Protein AF-A0A6L8I3J2-F1 (afdb_monomer)

pLDDT: mean 81.94, std 10.62, range [34.03, 90.94]

Radius of gyration: 10.53 Å; Cα contacts (8 Å, |Δi|>4): 31; chains: 1; bounding box: 20×26×22 Å

Solvent-accessible surface area (backbone atoms only — not comparable to full-atom values): 3330 Å² total; per-residue (Å²): 133,86,76,77,78,74,55,66,73,59,52,55,59,48,49,43,42,33,72,77,67,66,41,51,44,65,58,51,14,68,75,68,79,43,58,45,67,59,44,45,52,50,51,52,49,42,64,72,62,72,62,73,86,128

Foldseek 3Di:
DDPPDDPPVLLLVLVCCCPVVVDQLVRSCVVVVHDSVVSVVSVVVCVVVPDDDD

Mean predicted aligned error: 5.32 Å

Nearest PDB structures (foldseek):
  7bhy-assembly1_B  TM=7.828E-01  e=1.740E-01  Bacillus subtilis subsp. subtilis str. 168
  8r7y-assembly2_D  TM=7.282E-01  e=2.107E-01  Bacillus subtilis subsp. subtilis str. 168
  7bhy-assembly1_A  TM=7.834E-01  e=5.486E-01  Bacillus subtilis subsp. subtilis str. 168
  7bhy-assembly2_C-2  TM=7.781E-01  e=8.574E-01  Bacillus subtilis subsp. subtilis str. 168
  2ivm-assembly1_A  TM=7.689E-01  e=1.340E+00  Mycobacterium tuberculosis H37Rv

Structure (mmCIF, N/CA/C/O backbone):
data_AF-A0A6L8I3J2-F1
#
_entry.id   AF-A0A6L8I3J2-F1
#
loop_
_atom_site.group_PDB
_atom_site.id
_atom_site.type_symbol
_atom_site.label_atom_id
_atom_site.label_alt_id
_atom_site.label_comp_id
_atom_site.label_asym_id
_atom_site.label_entity_id
_atom_site.label_seq_id
_atom_site.pdbx_PDB_ins_code
_atom_site.Cartn_x
_atom_site.Cartn_y
_atom_site.Cartn_z
_atom_site.occupancy
_atom_site.B_iso_or_equiv
_atom_site.auth_seq_id
_atom_site.auth_comp_id
_atom_site.auth_asym_id
_atom_site.auth_atom_id
_atom_site.pdbx_PDB_model_num
ATOM 1 N N . MET A 1 1 ? 2.522 15.670 -13.432 1.00 34.03 1 MET A N 1
ATOM 2 C CA . MET A 1 1 ? 2.497 14.271 -13.923 1.00 34.03 1 MET A CA 1
ATOM 3 C C . MET A 1 1 ? 1.212 13.608 -13.445 1.00 34.03 1 MET A C 1
ATOM 5 O O . MET A 1 1 ? 1.052 13.423 -12.244 1.00 34.03 1 MET A O 1
ATOM 9 N N . ALA A 1 2 ? 0.266 13.323 -14.342 1.00 45.72 2 ALA A N 1
ATOM 10 C CA . ALA A 1 2 ? -1.006 12.707 -13.969 1.00 45.72 2 ALA A CA 1
ATOM 11 C C . ALA A 1 2 ? -0.765 11.265 -13.479 1.00 45.72 2 ALA A C 1
ATOM 13 O O . ALA A 1 2 ? -0.441 10.380 -14.269 1.00 45.72 2 ALA A O 1
ATOM 14 N N . GLN A 1 3 ? -0.887 11.020 -12.169 1.00 57.06 3 GLN A N 1
ATOM 15 C CA . GLN A 1 3 ? -0.914 9.658 -11.631 1.00 57.06 3 GLN A CA 1
ATOM 16 C C . GLN A 1 3 ? -2.141 8.953 -12.208 1.00 57.06 3 GLN A C 1
ATOM 18 O O . GLN A 1 3 ? -3.275 9.250 -11.832 1.00 57.06 3 GLN A O 1
ATOM 23 N N . LYS A 1 4 ? -1.913 8.029 -13.145 1.00 62.72 4 LYS A N 1
ATOM 24 C CA . LYS A 1 4 ? -2.954 7.176 -13.722 1.00 62.72 4 LYS A CA 1
ATOM 25 C C . LYS A 1 4 ? -3.645 6.444 -12.568 1.00 62.72 4 LYS A C 1
ATOM 27 O O . LYS A 1 4 ? -3.044 5.574 -11.937 1.00 62.72 4 LYS A O 1
ATOM 32 N N . ARG A 1 5 ? -4.875 6.854 -12.233 1.00 66.50 5 ARG A N 1
ATOM 33 C CA . ARG A 1 5 ? -5.653 6.257 -11.139 1.00 66.50 5 ARG A CA 1
ATOM 34 C C . ARG A 1 5 ? -5.806 4.767 -11.428 1.00 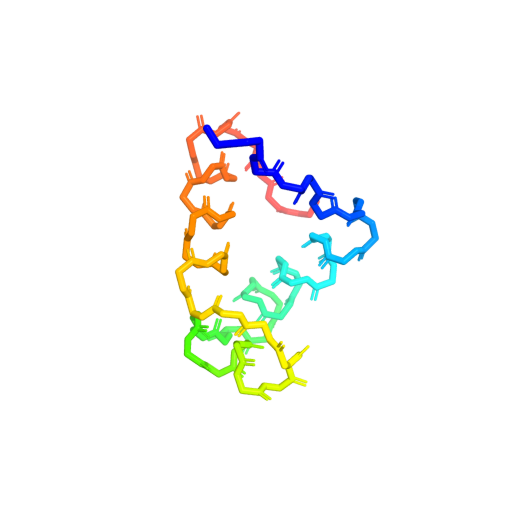66.50 5 ARG A C 1
ATOM 36 O O . ARG A 1 5 ? -6.284 4.383 -12.494 1.00 66.50 5 ARG A O 1
ATOM 43 N N . LEU A 1 6 ? -5.374 3.930 -10.488 1.00 70.06 6 LEU A N 1
ATOM 44 C CA . LEU A 1 6 ? -5.618 2.496 -10.574 1.00 70.06 6 LEU A CA 1
ATOM 45 C C . LEU A 1 6 ? -7.136 2.252 -10.558 1.00 70.06 6 LEU A C 1
ATOM 47 O O . LEU A 1 6 ? -7.845 2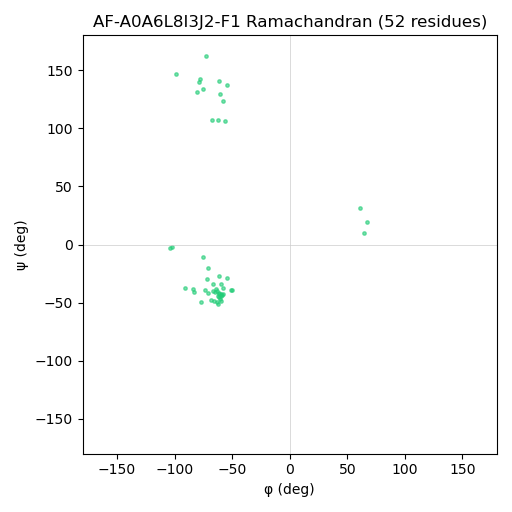.905 -9.788 1.00 70.06 6 LEU A O 1
ATOM 51 N N . PRO A 1 7 ? -7.646 1.304 -11.361 1.00 82.44 7 PRO A N 1
ATOM 52 C CA . PRO A 1 7 ? -9.033 0.873 -11.260 1.00 82.44 7 PRO A CA 1
ATOM 53 C C . PRO A 1 7 ? -9.356 0.442 -9.826 1.00 82.44 7 PRO A C 1
ATOM 55 O O . PRO A 1 7 ? -8.579 -0.304 -9.224 1.00 82.44 7 PRO A O 1
ATOM 58 N N . MET A 1 8 ? -10.521 0.838 -9.306 1.00 82.88 8 MET A N 1
ATOM 59 C CA . MET A 1 8 ? -10.983 0.489 -7.951 1.00 82.88 8 MET A CA 1
ATOM 60 C C . MET A 1 8 ? -10.901 -1.017 -7.670 1.00 82.88 8 MET A C 1
ATOM 62 O O . MET A 1 8 ? -10.427 -1.434 -6.617 1.00 82.88 8 MET A O 1
ATOM 66 N N . ARG A 1 9 ? -11.224 -1.854 -8.667 1.00 85.50 9 ARG A N 1
ATOM 67 C CA . ARG A 1 9 ? -11.082 -3.316 -8.578 1.00 85.50 9 ARG A CA 1
ATOM 68 C C . ARG A 1 9 ? -9.649 -3.767 -8.280 1.00 85.50 9 ARG A C 1
ATOM 70 O O . ARG A 1 9 ? -9.476 -4.734 -7.548 1.00 85.50 9 ARG A O 1
ATOM 77 N N . LYS A 1 10 ? -8.626 -3.102 -8.836 1.00 84.38 1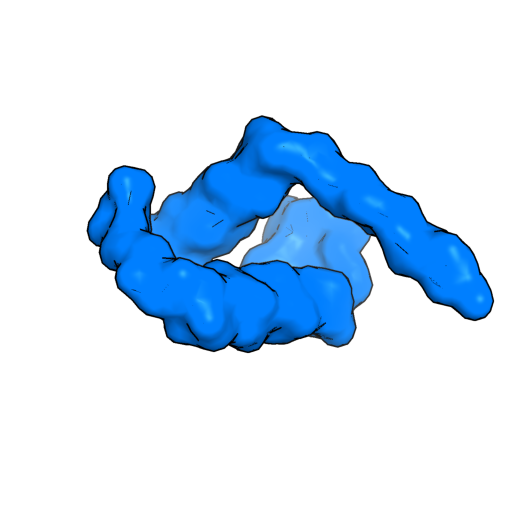0 LYS A N 1
ATOM 78 C CA . LYS A 1 10 ? -7.207 -3.401 -8.555 1.00 84.38 10 LYS A CA 1
ATOM 79 C C . LYS A 1 10 ? -6.798 -2.919 -7.166 1.00 84.38 10 LYS A C 1
ATOM 81 O O . LYS A 1 10 ? -6.064 -3.633 -6.495 1.00 84.38 10 LYS A O 1
ATOM 86 N N . VAL A 1 11 ? -7.288 -1.753 -6.741 1.00 85.31 11 VAL A N 1
ATOM 87 C CA . VAL A 1 11 ? -7.034 -1.209 -5.398 1.00 85.31 11 VAL A CA 1
ATOM 88 C C . VAL A 1 11 ? -7.600 -2.141 -4.332 1.00 85.31 11 VAL A C 1
ATOM 90 O O . VAL A 1 11 ? -6.852 -2.594 -3.477 1.00 85.31 11 VAL A O 1
ATOM 93 N N . ARG A 1 12 ? -8.872 -2.536 -4.445 1.00 88.81 12 ARG A N 1
ATOM 94 C CA . ARG A 1 12 ? -9.520 -3.448 -3.490 1.00 88.81 12 ARG A CA 1
ATOM 95 C C . ARG A 1 12 ? -8.803 -4.794 -3.401 1.00 88.81 12 ARG A C 1
ATOM 97 O O . ARG A 1 12 ? -8.495 -5.283 -2.327 1.00 88.81 12 ARG A O 1
ATOM 104 N N . LYS A 1 13 ? -8.424 -5.345 -4.554 1.00 88.06 13 LYS A N 1
ATOM 105 C CA . LYS A 1 13 ? -7.613 -6.565 -4.659 1.00 88.06 13 LYS A CA 1
ATOM 106 C C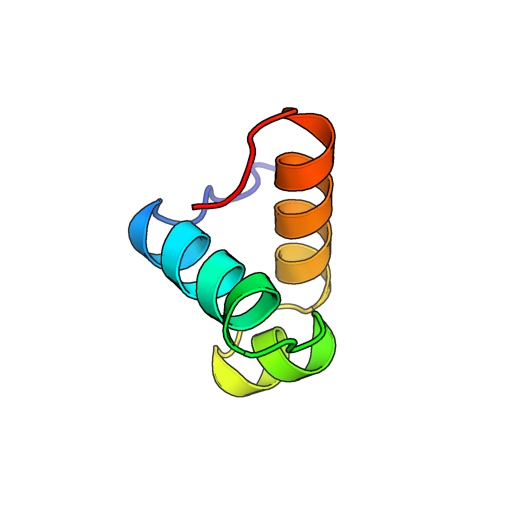 . LYS A 1 13 ? -6.223 -6.457 -4.032 1.00 88.06 13 LYS A C 1
ATOM 108 O O . LYS A 1 13 ? -5.625 -7.479 -3.723 1.00 88.06 13 LYS A O 1
ATOM 113 N N . MET A 1 14 ? -5.661 -5.258 -3.974 1.00 87.94 14 MET A N 1
ATOM 114 C CA . MET A 1 14 ? -4.364 -5.006 -3.364 1.00 87.94 14 MET A CA 1
ATOM 115 C C . MET A 1 14 ? -4.484 -4.831 -1.854 1.00 87.94 14 MET A C 1
ATOM 117 O O . MET A 1 14 ? -3.647 -5.350 -1.126 1.00 87.94 14 MET A O 1
ATOM 121 N N . LEU A 1 15 ? -5.525 -4.128 -1.410 1.00 88.62 15 LEU A N 1
ATOM 122 C CA . LEU A 1 15 ? -5.853 -3.991 0.002 1.00 88.62 15 LEU A CA 1
ATOM 123 C C . LEU A 1 15 ? -6.153 -5.359 0.617 1.00 88.62 15 LEU A C 1
ATOM 125 O O . LEU A 1 15 ? -5.576 -5.662 1.649 1.00 88.62 15 LEU A O 1
ATOM 129 N N . GLY A 1 16 ? -6.895 -6.232 -0.071 1.00 89.69 16 GLY A N 1
ATOM 130 C CA . GLY A 1 16 ? -7.134 -7.587 0.436 1.00 89.69 16 GLY A CA 1
ATOM 131 C C . GLY A 1 16 ? -5.863 -8.427 0.562 1.00 89.69 16 GLY A C 1
ATOM 132 O O . GLY A 1 16 ? -5.620 -9.048 1.586 1.00 89.69 16 GLY A O 1
ATOM 133 N N . PHE A 1 17 ? -4.940 -8.338 -0.402 1.00 89.06 17 PHE A N 1
ATOM 134 C CA . PHE A 1 17 ? -3.621 -8.963 -0.231 1.00 89.06 17 PHE A CA 1
ATOM 135 C C . PHE A 1 17 ? -2.856 -8.426 0.988 1.00 89.06 17 PHE A C 1
ATOM 137 O O . PHE A 1 17 ? -2.084 -9.156 1.603 1.00 89.06 17 PHE A O 1
ATOM 144 N N . HIS A 1 18 ? -3.021 -7.145 1.319 1.00 89.06 18 HIS A N 1
ATOM 145 C CA . HIS A 1 18 ? -2.334 -6.543 2.453 1.00 89.06 18 HIS A CA 1
ATOM 146 C C . HIS A 1 18 ? -2.973 -6.917 3.792 1.00 89.06 18 HIS A C 1
ATOM 148 O O . HIS A 1 18 ? -2.260 -7.332 4.699 1.00 89.06 18 HIS A O 1
ATOM 154 N N . PHE A 1 19 ? -4.291 -6.766 3.900 1.00 89.12 19 PHE A N 1
ATOM 155 C CA . PHE A 1 19 ? -5.029 -6.899 5.151 1.00 89.12 19 PHE A CA 1
ATOM 156 C C . PHE A 1 19 ? -5.538 -8.320 5.409 1.00 89.12 19 PHE A C 1
ATOM 158 O O . PHE A 1 19 ? -5.473 -8.759 6.549 1.00 89.12 19 PHE A O 1
ATOM 165 N N . ASP A 1 20 ? -5.979 -9.056 4.382 1.00 90.94 20 ASP A N 1
ATOM 166 C CA . ASP A 1 20 ? -6.465 -10.435 4.548 1.00 90.94 20 ASP A CA 1
ATOM 167 C C . ASP A 1 20 ? -5.310 -11.452 4.550 1.00 90.94 20 ASP A C 1
ATOM 169 O O . ASP A 1 20 ? -5.316 -12.407 5.320 1.00 90.94 20 ASP A O 1
ATOM 173 N N . GLU A 1 21 ? -4.287 -11.250 3.709 1.00 88.25 21 GLU A N 1
ATOM 174 C CA . GLU A 1 21 ? -3.138 -12.171 3.595 1.00 88.25 21 GLU A CA 1
ATOM 175 C C . GLU A 1 21 ? -1.866 -11.686 4.315 1.00 88.25 21 GLU A C 1
ATOM 177 O O . GLU A 1 21 ? -0.835 -12.362 4.276 1.00 88.25 21 GLU A O 1
ATOM 182 N N . GLY A 1 22 ? -1.880 -10.495 4.925 1.00 88.06 22 GLY A N 1
ATOM 183 C CA . GLY A 1 22 ? -0.718 -9.938 5.629 1.00 88.06 22 GLY A CA 1
ATOM 184 C C . GLY A 1 22 ? 0.470 -9.586 4.719 1.00 88.06 22 GLY A C 1
ATOM 185 O O . GLY A 1 22 ? 1.611 -9.480 5.180 1.00 88.06 22 GLY A O 1
ATOM 186 N N . ARG A 1 23 ? 0.265 -9.430 3.402 1.00 86.31 23 ARG A N 1
ATOM 187 C CA . ARG A 1 23 ? 1.373 -9.228 2.455 1.00 86.31 23 ARG A CA 1
ATOM 188 C C . ARG A 1 23 ? 1.853 -7.779 2.455 1.00 86.31 23 ARG A C 1
ATOM 190 O O . ARG A 1 23 ? 1.090 -6.834 2.272 1.00 86.31 23 ARG A O 1
ATOM 197 N N . GLY A 1 24 ? 3.166 -7.581 2.554 1.00 83.25 24 GLY A N 1
ATOM 198 C CA . GLY A 1 24 ? 3.774 -6.254 2.421 1.00 83.25 24 GLY A CA 1
ATOM 199 C C . GLY A 1 24 ? 3.773 -5.716 0.981 1.00 83.25 24 GLY A C 1
ATOM 200 O O . GLY A 1 24 ? 3.706 -6.467 0.005 1.00 83.25 24 GLY A O 1
ATOM 201 N N . ALA A 1 25 ? 3.965 -4.401 0.828 1.00 82.38 25 ALA A N 1
ATOM 202 C CA . ALA A 1 25 ? 3.972 -3.712 -0.472 1.00 82.38 25 ALA A CA 1
ATOM 203 C C . ALA A 1 25 ? 4.959 -4.303 -1.502 1.00 82.38 25 ALA A C 1
ATOM 205 O O . ALA A 1 25 ? 4.711 -4.232 -2.705 1.00 82.38 25 ALA A O 1
ATOM 206 N N . ARG A 1 26 ? 6.072 -4.902 -1.048 1.00 83.56 26 ARG A N 1
ATOM 207 C CA . ARG A 1 26 ? 7.042 -5.591 -1.918 1.00 83.56 26 ARG A CA 1
ATOM 208 C C . ARG A 1 26 ? 6.452 -6.867 -2.524 1.00 83.56 26 ARG A C 1
ATOM 210 O O . ARG A 1 26 ? 6.549 -7.050 -3.730 1.00 83.56 26 ARG A O 1
ATOM 217 N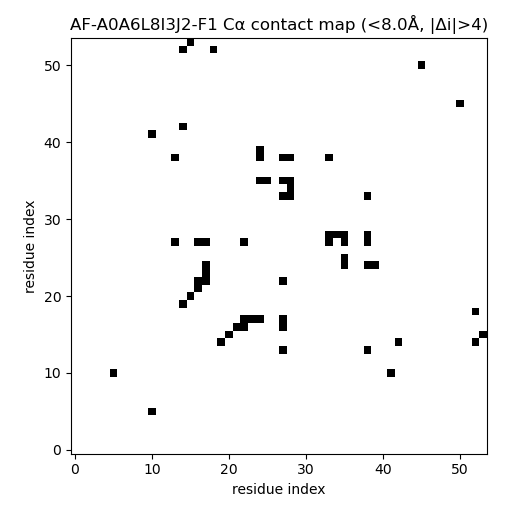 N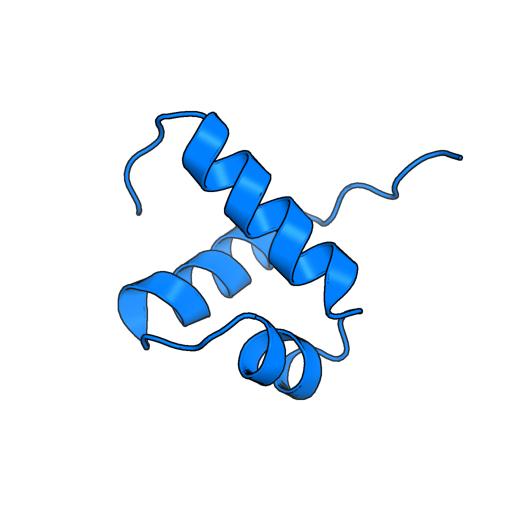 . ALA A 1 27 ? 5.822 -7.710 -1.707 1.00 83.94 27 ALA A N 1
ATOM 218 C CA . ALA A 1 27 ? 5.212 -8.958 -2.164 1.00 83.94 27 ALA A CA 1
ATOM 219 C C . ALA A 1 27 ? 4.048 -8.684 -3.127 1.00 83.94 27 ALA A C 1
ATOM 221 O O . ALA A 1 27 ? 3.943 -9.307 -4.179 1.00 83.94 27 ALA A O 1
ATOM 222 N N . ILE A 1 28 ? 3.235 -7.675 -2.812 1.00 84.81 28 ILE A N 1
ATOM 223 C CA . ILE A 1 28 ? 2.143 -7.202 -3.665 1.00 84.81 28 ILE A CA 1
ATOM 224 C C . ILE A 1 28 ? 2.660 -6.717 -5.025 1.00 84.81 28 ILE A C 1
ATOM 226 O O . ILE A 1 28 ? 2.100 -7.073 -6.061 1.00 84.81 28 ILE A O 1
ATOM 230 N N . ALA A 1 29 ? 3.721 -5.905 -5.028 1.00 84.50 29 ALA A N 1
ATOM 231 C CA . ALA A 1 29 ? 4.329 -5.367 -6.241 1.00 84.50 29 ALA A CA 1
ATOM 232 C C . ALA A 1 29 ? 4.819 -6.482 -7.173 1.00 84.50 29 ALA A C 1
ATOM 234 O O . ALA A 1 29 ? 4.452 -6.494 -8.349 1.00 84.50 29 ALA A O 1
ATOM 235 N N . THR A 1 30 ? 5.562 -7.450 -6.627 1.00 84.44 30 THR A N 1
ATOM 236 C CA . THR A 1 30 ? 6.046 -8.622 -7.367 1.00 84.44 30 THR A CA 1
ATOM 237 C C . THR A 1 30 ? 4.891 -9.462 -7.906 1.00 84.44 30 THR A C 1
ATOM 239 O O . THR A 1 30 ? 4.890 -9.820 -9.078 1.00 84.44 30 THR A O 1
ATOM 242 N N . HIS A 1 31 ? 3.871 -9.730 -7.089 1.00 80.50 31 HIS A N 1
ATOM 243 C CA . HIS A 1 31 ? 2.757 -10.595 -7.476 1.00 80.50 31 HIS A CA 1
ATOM 244 C C . HIS A 1 31 ? 1.815 -9.956 -8.515 1.00 80.50 31 HIS A C 1
ATOM 246 O O . HIS A 1 31 ? 1.190 -10.650 -9.312 1.00 80.50 31 HIS A O 1
ATOM 252 N N . ARG A 1 32 ? 1.687 -8.623 -8.522 1.00 77.62 32 ARG A N 1
ATOM 253 C CA . ARG A 1 32 ? 0.760 -7.889 -9.406 1.00 77.62 32 ARG A CA 1
ATOM 254 C C . ARG A 1 32 ? 1.438 -7.201 -10.595 1.00 77.62 32 ARG A C 1
ATOM 256 O O . ARG A 1 32 ? 0.727 -6.567 -11.377 1.00 77.62 32 ARG A O 1
ATOM 263 N N . GLY A 1 33 ? 2.767 -7.258 -10.705 1.00 78.12 33 GLY A N 1
ATOM 264 C CA . GLY A 1 33 ? 3.523 -6.489 -11.702 1.00 78.12 33 GLY A CA 1
ATOM 265 C C . GLY A 1 33 ? 3.346 -4.974 -11.537 1.00 78.12 33 GLY A C 1
ATOM 266 O O . GLY A 1 33 ? 3.317 -4.232 -12.516 1.00 78.12 33 GLY A O 1
ATOM 267 N N . LEU A 1 34 ? 3.143 -4.510 -10.300 1.00 77.69 34 LEU A N 1
ATOM 268 C CA . LEU A 1 34 ? 2.960 -3.094 -9.979 1.00 77.69 34 LEU A CA 1
ATOM 269 C C . LEU A 1 34 ? 4.273 -2.503 -9.476 1.00 77.69 34 LEU A C 1
ATOM 271 O O . LEU A 1 34 ? 5.023 -3.155 -8.754 1.00 77.69 34 LEU A O 1
ATOM 275 N N . ALA A 1 35 ? 4.519 -1.227 -9.772 1.00 82.81 35 ALA A N 1
ATOM 276 C CA . ALA A 1 35 ? 5.620 -0.512 -9.144 1.00 82.81 35 ALA A CA 1
ATOM 277 C C . ALA A 1 35 ? 5.411 -0.478 -7.620 1.00 82.81 35 ALA A C 1
ATOM 279 O O . ALA A 1 35 ? 4.356 -0.056 -7.136 1.00 82.81 35 ALA A O 1
ATOM 280 N N . ARG A 1 36 ? 6.440 -0.859 -6.850 1.00 82.94 36 ARG A N 1
ATOM 281 C CA . ARG A 1 36 ? 6.413 -0.841 -5.374 1.00 82.94 36 ARG A CA 1
ATOM 282 C C . ARG A 1 36 ? 5.937 0.500 -4.816 1.00 82.94 36 ARG A C 1
ATOM 284 O O . ARG A 1 36 ? 5.162 0.531 -3.864 1.00 82.94 36 ARG A O 1
ATOM 291 N N . ARG A 1 37 ? 6.362 1.603 -5.441 1.00 85.94 37 ARG A N 1
ATOM 292 C CA . ARG A 1 37 ? 5.952 2.964 -5.076 1.00 85.94 37 ARG A CA 1
ATOM 293 C C . ARG A 1 37 ? 4.440 3.156 -5.176 1.00 85.94 37 ARG A C 1
ATOM 295 O O . ARG A 1 37 ? 3.853 3.742 -4.278 1.00 85.94 37 ARG A O 1
ATOM 302 N N . SER A 1 38 ? 3.804 2.637 -6.225 1.00 84.50 38 SER A N 1
ATOM 303 C CA . SER A 1 38 ? 2.352 2.729 -6.406 1.00 84.50 38 SER A CA 1
ATOM 304 C C . SER A 1 38 ? 1.592 1.920 -5.354 1.00 84.50 38 SER A C 1
ATOM 306 O O . SER A 1 38 ? 0.587 2.401 -4.830 1.00 84.50 38 SER A O 1
ATOM 308 N N . ALA A 1 39 ? 2.085 0.726 -5.003 1.00 84.31 39 ALA A N 1
ATOM 309 C CA . ALA A 1 39 ? 1.499 -0.081 -3.932 1.00 84.31 39 ALA A CA 1
ATOM 310 C C . ALA A 1 39 ? 1.596 0.639 -2.577 1.00 84.31 39 ALA A C 1
ATOM 312 O O . ALA A 1 39 ? 0.583 0.830 -1.909 1.00 84.31 39 ALA A O 1
ATOM 313 N N . ALA A 1 40 ? 2.787 1.133 -2.226 1.00 88.06 40 ALA A N 1
ATOM 314 C CA . ALA A 1 40 ? 3.014 1.883 -0.992 1.00 88.06 40 ALA A CA 1
ATOM 315 C C . ALA A 1 40 ? 2.156 3.157 -0.914 1.00 88.06 40 ALA A C 1
ATOM 317 O O . ALA A 1 40 ? 1.526 3.421 0.103 1.00 88.06 40 ALA A O 1
ATOM 318 N N . GLN A 1 41 ? 2.073 3.920 -2.004 1.00 88.94 41 GLN A N 1
ATOM 319 C CA . GLN A 1 41 ? 1.293 5.155 -2.049 1.00 88.94 41 GLN A CA 1
ATOM 320 C C . GLN A 1 41 ? -0.214 4.899 -1.926 1.00 88.94 41 GLN A C 1
ATOM 322 O O . GLN A 1 41 ? -0.928 5.694 -1.326 1.00 88.94 41 GLN A O 1
ATOM 327 N N . THR A 1 42 ? -0.708 3.784 -2.463 1.00 86.44 42 THR A N 1
ATOM 328 C CA . THR A 1 42 ? -2.119 3.402 -2.314 1.00 86.44 42 THR A CA 1
ATOM 329 C C . THR A 1 42 ? -2.436 2.964 -0.887 1.00 86.44 42 THR A C 1
ATOM 331 O O . THR A 1 42 ? -3.464 3.371 -0.361 1.00 86.44 42 THR A O 1
ATOM 334 N N . LEU A 1 43 ? -1.550 2.195 -0.247 1.00 87.19 43 LEU A N 1
ATOM 335 C CA . LEU A 1 43 ? -1.697 1.825 1.164 1.00 87.19 43 LEU A CA 1
ATOM 336 C C . LEU A 1 43 ? -1.663 3.060 2.070 1.00 87.19 43 LEU A C 1
ATOM 338 O O . LEU A 1 43 ? -2.531 3.218 2.918 1.00 87.19 43 LEU A O 1
ATOM 342 N N . ALA A 1 44 ? -0.728 3.982 1.826 1.00 89.38 44 ALA A N 1
ATOM 343 C CA . ALA A 1 44 ? -0.648 5.243 2.559 1.00 89.38 44 ALA A CA 1
ATOM 344 C C . ALA A 1 44 ? -1.912 6.098 2.377 1.00 89.38 44 ALA A C 1
ATOM 346 O O . ALA A 1 44 ? -2.421 6.659 3.339 1.00 89.38 44 ALA A O 1
ATOM 347 N N . ARG A 1 45 ? -2.457 6.170 1.154 1.00 88.62 45 ARG A N 1
ATOM 348 C CA . ARG A 1 45 ? -3.726 6.862 0.884 1.00 88.62 45 ARG A CA 1
ATOM 349 C C . ARG A 1 45 ? -4.910 6.209 1.583 1.00 88.62 45 ARG A C 1
ATOM 351 O O . ARG A 1 45 ? -5.787 6.925 2.044 1.00 88.62 45 ARG A O 1
ATOM 358 N N . PHE A 1 46 ? -4.940 4.881 1.644 1.00 87.94 46 PHE A N 1
ATOM 359 C CA . PHE A 1 46 ? -5.985 4.152 2.351 1.00 87.94 46 PHE A CA 1
ATOM 360 C C . PHE A 1 46 ? -5.912 4.416 3.859 1.00 87.94 46 PHE A C 1
ATOM 362 O O . PHE A 1 46 ? -6.900 4.851 4.439 1.00 87.94 46 PHE A O 1
ATOM 369 N N . ALA A 1 47 ? -4.725 4.301 4.459 1.00 86.75 47 ALA A N 1
ATOM 370 C CA . ALA A 1 47 ? -4.507 4.638 5.866 1.00 86.75 47 ALA A CA 1
ATOM 371 C C . ALA A 1 47 ? -4.882 6.099 6.181 1.00 86.75 47 ALA A C 1
ATOM 373 O O . ALA A 1 47 ? -5.554 6.370 7.169 1.00 86.75 47 ALA A O 1
ATOM 374 N N . ALA A 1 48 ? -4.520 7.040 5.304 1.00 89.38 48 ALA A N 1
ATOM 375 C CA . ALA A 1 48 ? -4.871 8.452 5.455 1.00 89.38 48 ALA A CA 1
ATOM 376 C C . ALA A 1 48 ? -6.365 8.749 5.231 1.00 89.38 48 ALA A C 1
ATOM 378 O O . ALA A 1 48 ? -6.848 9.789 5.664 1.00 89.38 48 ALA A O 1
ATOM 379 N N . SER A 1 49 ? -7.100 7.870 4.543 1.00 86.62 49 SER A N 1
ATOM 380 C CA . SER A 1 49 ? -8.534 8.062 4.293 1.00 86.62 49 SER A CA 1
ATOM 381 C C . SER A 1 49 ? -9.406 7.795 5.520 1.00 86.62 49 SER A C 1
ATOM 383 O O . SER A 1 49 ? -10.597 8.090 5.476 1.00 86.62 49 SER A O 1
ATOM 385 N N . GLY A 1 50 ? -8.838 7.218 6.588 1.00 84.56 50 GLY A N 1
ATOM 386 C CA . GLY A 1 50 ? -9.582 6.839 7.791 1.00 84.56 50 GLY A CA 1
ATOM 387 C C . GLY A 1 50 ? -10.625 5.743 7.551 1.00 84.56 50 GLY A C 1
ATOM 388 O O . GLY A 1 50 ? -11.446 5.481 8.423 1.00 84.56 50 GLY A O 1
ATOM 389 N N . GLN A 1 51 ? -10.622 5.114 6.371 1.00 82.81 51 GLN A N 1
ATOM 390 C CA . GLN A 1 51 ? -11.478 3.972 6.081 1.00 82.81 51 GLN A CA 1
ATOM 391 C C . GLN A 1 51 ? -10.924 2.734 6.778 1.00 82.81 51 GLN A C 1
ATOM 393 O O . GLN A 1 51 ? -9.733 2.434 6.680 1.00 82.81 51 GLN A O 1
ATOM 398 N N . ASN A 1 52 ? -11.810 1.995 7.438 1.00 80.19 52 ASN A N 1
ATOM 399 C CA . ASN A 1 52 ? -11.506 0.638 7.858 1.00 80.19 52 ASN A CA 1
ATOM 400 C C . ASN A 1 52 ? -11.659 -0.306 6.666 1.00 80.19 52 ASN A C 1
ATOM 402 O O . ASN A 1 52 ? -12.569 -0.157 5.856 1.00 80.19 52 ASN A O 1
ATOM 406 N N . TRP A 1 53 ? -10.741 -1.262 6.564 1.00 79.50 53 TRP A N 1
ATOM 407 C CA . TRP A 1 53 ? -10.888 -2.411 5.677 1.00 79.50 53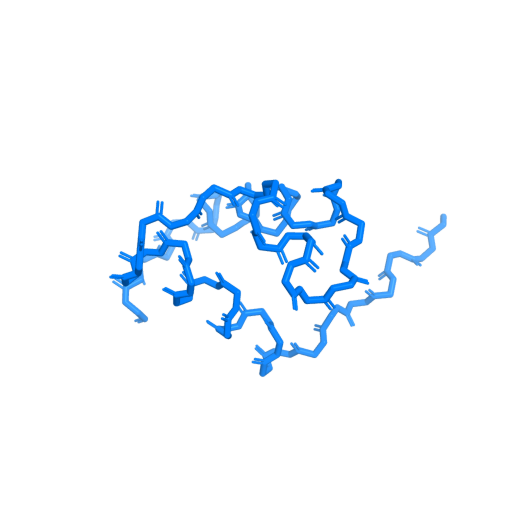 TRP A CA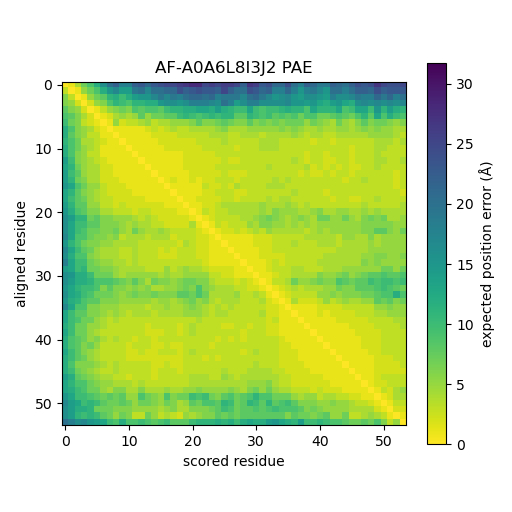 1
ATOM 408 C C . TRP A 1 53 ? -11.85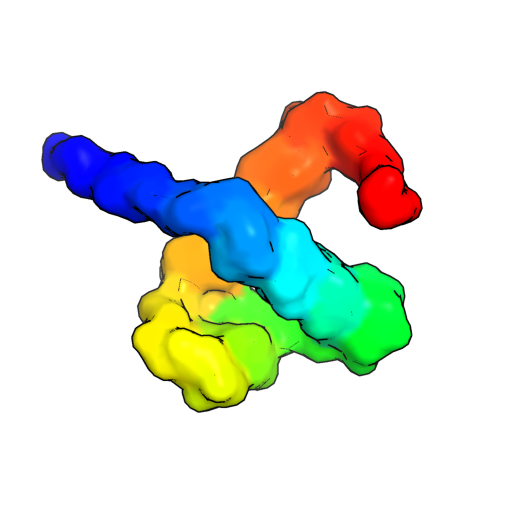1 -3.418 6.330 1.00 79.50 53 TRP A C 1
ATOM 410 O O . TRP A 1 53 ? -11.757 -3.595 7.549 1.00 79.50 53 TRP A O 1
ATOM 420 N N . PRO A 1 54 ? -12.727 -4.109 5.575 1.00 76.31 54 PRO A N 1
ATOM 421 C CA . PRO A 1 54 ? -12.884 -4.094 4.113 1.00 76.31 54 PRO A CA 1
ATOM 422 C C . PRO A 1 54 ? -13.810 -3.029 3.511 1.00 76.31 54 PRO A C 1
ATOM 424 O O . PRO A 1 54 ? -14.818 -2.664 4.148 1.00 76.31 54 PRO A O 1
#

Secondary structure (DSSP, 8-state):
----PPPHHHHHHHHHHHHTS---HHHHHHHHT--HHHHHHHHHHHHHTTPPP-

Sequence (54 aa):
MAQKRLPMRKVRKMLGFHFDEGRGARAIATHRGLARRSAAQTLARFAASGQNWP